Protein AF-A0A2S2PRE5-F1 (afdb_monomer_lite)

Structure (mmCIF, N/CA/C/O backbone):
data_AF-A0A2S2PRE5-F1
#
_entry.id   AF-A0A2S2PRE5-F1
#
loop_
_atom_site.group_PDB
_atom_site.id
_atom_site.type_symbol
_atom_site.label_atom_id
_atom_site.label_alt_id
_atom_site.label_comp_id
_atom_site.label_asym_id
_atom_site.label_entity_id
_atom_site.label_seq_id
_atom_site.pdbx_PDB_ins_code
_atom_site.Cartn_x
_atom_site.Cartn_y
_atom_site.Cartn_z
_atom_site.occupancy
_atom_site.B_iso_or_equiv
_atom_site.auth_seq_id
_atom_site.auth_comp_id
_atom_site.auth_asym_id
_atom_site.auth_atom_id
_atom_site.pdbx_PDB_model_num
ATOM 1 N N . TRP A 1 1 ? -39.608 47.948 51.610 1.00 50.31 1 TRP A N 1
ATOM 2 C CA . TRP A 1 1 ? -39.293 46.877 50.642 1.00 50.31 1 TRP A CA 1
ATOM 3 C C . TRP A 1 1 ? -38.838 45.665 51.455 1.00 50.31 1 TRP A C 1
ATOM 5 O O . TRP A 1 1 ? -37.851 45.768 52.166 1.00 50.31 1 TRP A O 1
ATOM 15 N N . SER A 1 2 ? -39.666 44.621 51.553 1.00 49.56 2 SER A N 1
ATOM 16 C CA . SER A 1 2 ? -39.629 43.659 52.674 1.00 49.56 2 SER A CA 1
ATOM 17 C C . SER A 1 2 ? -38.610 42.525 52.480 1.00 49.56 2 SER A C 1
ATOM 19 O O . SER A 1 2 ? -38.586 41.899 51.421 1.00 49.56 2 SER A O 1
ATOM 21 N N . PHE A 1 3 ? -37.840 42.204 53.532 1.00 56.34 3 PHE A N 1
ATOM 22 C CA . PHE A 1 3 ? -36.886 41.079 53.625 1.00 56.34 3 PHE A CA 1
ATOM 23 C C . PHE A 1 3 ? -37.469 39.724 53.172 1.00 56.34 3 PHE A C 1
ATOM 25 O O . PHE A 1 3 ? -36.737 38.861 52.686 1.00 56.34 3 PHE A O 1
ATOM 32 N N . LYS A 1 4 ? -38.795 39.544 53.264 1.00 61.00 4 LYS A N 1
ATOM 33 C CA . LYS A 1 4 ? -39.493 38.335 52.793 1.00 61.00 4 LYS A CA 1
ATOM 34 C C . LYS A 1 4 ? -39.341 38.096 51.283 1.00 61.00 4 LYS A C 1
ATOM 36 O O . LYS A 1 4 ? -39.246 36.946 50.868 1.00 61.00 4 LYS A O 1
ATOM 41 N N . ASN A 1 5 ? -39.240 39.151 50.472 1.00 55.50 5 ASN A N 1
ATOM 42 C CA . ASN A 1 5 ? -39.116 39.019 49.015 1.00 55.50 5 ASN A CA 1
ATOM 43 C C . ASN A 1 5 ? -37.720 38.530 48.591 1.00 55.50 5 ASN A C 1
ATOM 45 O O . ASN A 1 5 ? -37.596 37.788 47.620 1.00 55.50 5 A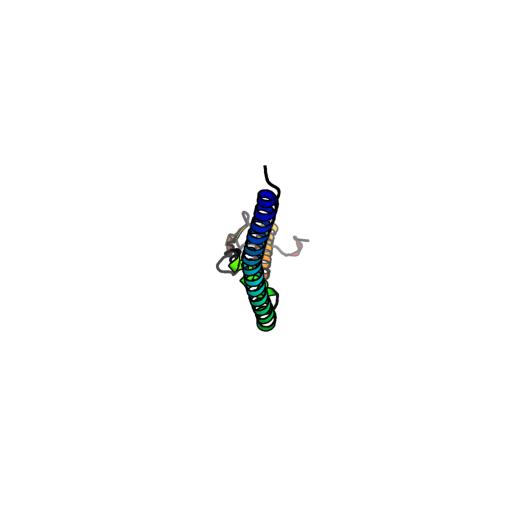SN A O 1
ATOM 49 N N . ILE A 1 6 ? -36.680 38.885 49.352 1.00 64.62 6 ILE A N 1
ATOM 50 C CA . ILE A 1 6 ? -35.291 38.477 49.086 1.00 64.62 6 ILE A CA 1
ATOM 51 C C . ILE A 1 6 ? -35.094 36.995 49.420 1.00 64.62 6 ILE A C 1
ATOM 53 O O . ILE A 1 6 ? -34.481 36.263 48.645 1.00 64.62 6 ILE A O 1
ATOM 57 N N . LEU A 1 7 ? -35.667 36.522 50.532 1.00 67.94 7 LEU A N 1
ATOM 58 C CA . LEU A 1 7 ? -35.565 35.117 50.933 1.00 67.94 7 LEU A CA 1
ATOM 59 C C . LEU A 1 7 ? -36.317 34.188 49.965 1.00 67.94 7 LEU A C 1
ATOM 61 O O . LEU A 1 7 ? -35.815 33.121 49.619 1.00 67.94 7 LEU A O 1
ATOM 65 N N . HIS A 1 8 ? -37.485 34.617 49.472 1.00 64.56 8 HIS A N 1
ATOM 66 C CA . HIS A 1 8 ? -38.259 33.859 48.485 1.00 64.56 8 HIS A CA 1
ATOM 67 C C . HIS A 1 8 ? -37.542 33.793 47.127 1.00 64.56 8 HIS A C 1
ATOM 69 O O . HIS A 1 8 ? -37.508 32.738 46.497 1.00 64.56 8 HIS A O 1
ATOM 75 N N . PHE A 1 9 ? -36.889 34.884 46.708 1.00 63.56 9 PHE A N 1
ATOM 76 C CA . PHE A 1 9 ? -36.054 34.912 45.505 1.00 63.56 9 PHE A CA 1
ATOM 77 C C . PHE A 1 9 ? -34.804 34.023 45.640 1.00 63.56 9 PHE A C 1
ATOM 79 O O . PHE A 1 9 ? -34.471 33.279 44.718 1.00 63.56 9 PHE A O 1
ATOM 86 N N . PHE A 1 10 ? -34.145 34.024 46.804 1.00 66.25 10 PHE A N 1
ATOM 87 C CA . PHE A 1 10 ? -33.002 33.146 47.088 1.00 66.25 10 PHE A CA 1
ATOM 88 C C . PHE A 1 10 ? -33.396 31.658 47.128 1.00 66.25 10 PHE A C 1
ATOM 90 O O . PHE A 1 10 ? -32.683 30.796 46.618 1.00 66.25 10 PHE A O 1
ATOM 97 N N . PHE A 1 11 ? -34.568 31.335 47.680 1.00 62.41 11 PHE A N 1
ATOM 98 C CA . PHE A 1 11 ? -35.085 29.966 47.685 1.00 62.41 11 PHE A CA 1
ATOM 99 C C . PHE A 1 11 ? -35.492 29.505 46.278 1.00 62.41 11 PHE A C 1
ATOM 101 O O . PHE A 1 11 ? -35.170 28.388 45.877 1.00 62.41 11 PHE A O 1
ATOM 108 N N . PHE A 1 12 ? -36.122 30.380 45.489 1.00 56.56 12 PHE A N 1
ATOM 109 C CA . PHE A 1 12 ? -36.514 30.094 44.109 1.00 56.56 12 PHE A CA 1
ATOM 110 C C . PHE A 1 12 ? -35.301 29.908 43.186 1.00 56.56 12 PHE A C 1
ATOM 112 O O . PHE A 1 12 ? -35.253 28.954 42.415 1.00 56.56 12 PHE A O 1
ATOM 119 N N . THR A 1 13 ? -34.269 30.746 43.315 1.00 57.38 13 THR A N 1
ATOM 120 C CA . THR A 1 13 ? -33.001 30.579 42.579 1.00 57.38 13 THR A CA 1
ATOM 121 C C . THR A 1 13 ? -32.262 29.300 42.982 1.00 57.38 13 THR A C 1
ATOM 123 O O . THR A 1 13 ? -31.775 28.579 42.111 1.00 57.38 13 THR A O 1
ATOM 126 N N . LYS A 1 14 ? -32.252 28.937 44.272 1.00 62.56 14 LYS A N 1
ATOM 127 C CA . LYS A 1 14 ? -31.703 27.655 44.752 1.00 62.56 14 LYS A CA 1
ATOM 128 C C . LYS A 1 14 ? -32.500 26.445 44.237 1.00 62.56 14 LYS A C 1
ATOM 130 O O . LYS A 1 14 ? -31.910 25.433 43.859 1.00 62.56 14 LYS A O 1
ATOM 135 N N . MET A 1 15 ? -33.825 26.561 44.150 1.00 57.12 15 MET A N 1
ATOM 136 C CA . MET A 1 15 ? -34.717 25.537 43.593 1.00 57.12 15 MET A CA 1
ATOM 137 C C . MET A 1 15 ? -34.539 25.375 42.073 1.00 57.12 15 MET A C 1
ATOM 139 O O . MET A 1 15 ? -34.494 24.248 41.579 1.00 57.12 15 MET A O 1
ATOM 143 N N . LEU A 1 16 ? -34.370 26.470 41.323 1.00 59.25 16 LEU A N 1
ATOM 144 C CA . LEU A 1 16 ? -34.048 26.430 39.891 1.00 59.25 16 LEU A CA 1
ATOM 145 C C . LEU A 1 16 ? -32.657 25.826 39.632 1.00 59.25 16 LEU A C 1
ATOM 147 O O . LEU A 1 16 ? -32.514 25.000 38.730 1.00 59.25 16 LEU A O 1
ATOM 151 N N . ASN A 1 17 ? -31.653 26.161 40.452 1.00 63.53 17 ASN A N 1
ATOM 152 C CA . ASN A 1 17 ? -30.299 25.611 40.336 1.00 63.53 17 ASN A CA 1
ATOM 153 C C . ASN A 1 17 ? -30.277 24.086 40.560 1.00 63.53 17 ASN A C 1
ATOM 155 O O . ASN A 1 17 ? -29.707 23.351 39.760 1.00 63.53 17 ASN A O 1
ATOM 159 N N . ASN A 1 18 ? -30.990 23.576 41.570 1.00 63.25 18 ASN A N 1
ATOM 160 C CA . ASN A 1 18 ? -31.092 22.131 41.814 1.00 63.25 18 ASN A CA 1
ATOM 161 C C . ASN A 1 18 ? -31.727 21.362 40.643 1.00 63.25 18 ASN A C 1
ATOM 163 O O . ASN A 1 18 ? -31.290 20.257 40.323 1.00 63.25 18 ASN A O 1
ATOM 167 N N . ASN A 1 19 ? -32.732 21.936 39.977 1.00 62.38 19 ASN A N 1
ATOM 168 C CA . ASN A 1 19 ? -33.366 21.315 38.811 1.00 62.38 19 ASN A CA 1
ATOM 169 C C . ASN A 1 19 ? -32.479 21.376 37.557 1.00 62.38 19 ASN A C 1
ATOM 171 O O . ASN A 1 19 ? -32.448 20.420 36.784 1.00 62.38 19 ASN A O 1
ATOM 175 N N . LEU A 1 20 ? -31.706 22.450 37.375 1.00 64.62 20 LEU A N 1
ATOM 176 C CA . LEU A 1 20 ? -30.702 22.559 36.311 1.00 64.62 20 LEU A CA 1
ATOM 177 C C . LEU A 1 20 ? -29.527 21.595 36.520 1.00 64.62 20 LEU A C 1
ATOM 179 O O . LEU A 1 20 ? -29.092 20.965 35.559 1.00 64.62 20 LEU A O 1
ATOM 183 N N . ILE A 1 21 ? -29.051 21.430 37.757 1.00 63.91 21 ILE A N 1
ATOM 184 C CA . ILE A 1 21 ? -28.008 20.459 38.118 1.00 63.91 21 ILE A CA 1
ATOM 185 C C . ILE A 1 21 ? -28.519 19.035 37.903 1.00 63.91 21 ILE A C 1
ATOM 187 O O . ILE A 1 21 ? -27.839 18.255 37.244 1.00 63.91 21 ILE A O 1
ATOM 191 N N . LYS A 1 22 ? -29.740 18.707 38.353 1.00 65.88 22 LYS A N 1
ATOM 192 C CA . LYS A 1 22 ? -30.368 17.406 38.064 1.00 65.88 22 LYS A CA 1
ATOM 193 C C . LYS A 1 22 ? -30.505 17.164 36.560 1.00 65.88 22 LYS A C 1
ATOM 195 O O . LYS A 1 22 ? -30.140 16.094 36.088 1.00 65.88 22 LYS A O 1
ATOM 200 N N . ARG A 1 23 ? -30.955 18.160 35.786 1.00 66.06 23 ARG A N 1
ATOM 201 C CA . ARG A 1 23 ? -31.106 18.038 34.327 1.00 66.06 23 ARG A CA 1
ATOM 202 C C . ARG A 1 23 ? -29.758 17.855 33.624 1.00 66.06 23 ARG A C 1
ATOM 204 O O . ARG A 1 23 ? -29.659 16.977 32.781 1.00 66.06 23 ARG A O 1
ATOM 211 N N . LYS A 1 24 ? -28.718 18.621 33.984 1.00 69.50 24 LYS A N 1
ATOM 212 C CA . LYS A 1 24 ? -27.351 18.467 33.441 1.00 69.50 24 LYS A CA 1
ATOM 213 C C . LYS A 1 24 ? -26.710 17.133 33.848 1.00 69.50 24 LYS A C 1
ATOM 215 O O . LYS A 1 24 ? -26.037 16.512 33.036 1.00 69.50 24 LYS A O 1
ATOM 220 N N . SER A 1 25 ? -26.962 16.677 35.072 1.00 79.12 25 SER A N 1
ATOM 221 C CA . SER A 1 25 ? -26.434 15.430 35.629 1.00 79.12 25 SER A CA 1
ATOM 222 C C . SER A 1 25 ? -26.979 14.186 34.918 1.00 79.12 25 SER A C 1
ATOM 224 O O . SER A 1 25 ? -26.206 13.277 34.636 1.00 79.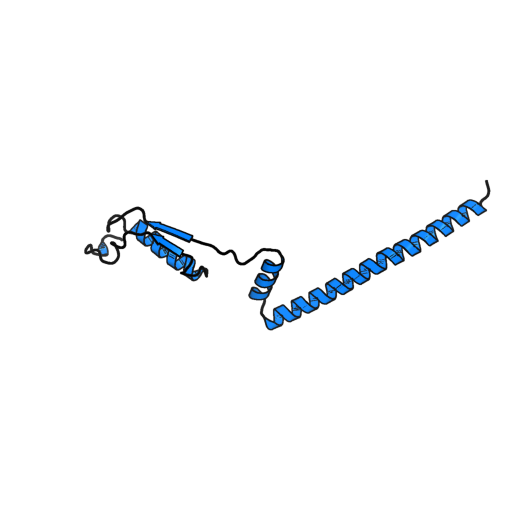12 25 SER A O 1
ATOM 226 N N . VAL A 1 26 ? -28.257 14.174 34.520 1.00 80.12 26 VAL A N 1
ATOM 227 C CA . VAL A 1 26 ? -28.835 13.069 33.728 1.00 80.12 26 VAL A CA 1
ATOM 228 C C . VAL A 1 26 ? -28.125 12.907 32.380 1.00 80.12 26 VAL A C 1
ATOM 230 O O . VAL A 1 26 ? -27.767 11.790 32.016 1.00 80.12 26 VAL A O 1
ATOM 233 N N . TRP A 1 27 ? -27.857 14.004 31.663 1.00 83.25 27 TRP A N 1
ATOM 234 C CA . TRP A 1 27 ? -27.111 13.944 30.398 1.00 83.25 27 TRP A CA 1
ATOM 235 C C . TRP A 1 27 ? -25.675 13.460 30.596 1.00 83.25 27 TRP A C 1
ATOM 237 O O . TRP A 1 27 ? -25.181 12.693 29.777 1.00 83.25 27 TRP A O 1
ATOM 247 N N . ILE A 1 28 ? -25.030 13.854 31.698 1.00 87.69 28 ILE A N 1
ATOM 248 C CA . ILE A 1 28 ? -23.674 13.410 32.049 1.00 87.69 28 ILE A CA 1
ATOM 249 C C . ILE A 1 28 ? -23.640 11.900 32.307 1.00 87.69 28 ILE A C 1
ATOM 251 O O . ILE A 1 28 ? -22.784 11.215 31.755 1.00 87.69 28 ILE A O 1
ATOM 255 N N . TYR A 1 29 ? -24.580 11.359 33.086 1.00 86.19 29 TYR A N 1
ATOM 256 C CA . TYR A 1 29 ? -24.647 9.914 33.330 1.00 86.19 29 TYR A CA 1
ATOM 257 C C . TYR A 1 29 ? -25.022 9.124 32.075 1.00 86.19 29 TYR A C 1
ATOM 259 O O . TYR A 1 29 ? -24.493 8.038 31.860 1.00 86.19 29 TYR A O 1
ATOM 267 N N . CYS A 1 30 ? -25.892 9.676 31.227 1.00 86.69 30 CYS A N 1
ATOM 268 C CA . CYS A 1 30 ? -26.248 9.061 29.952 1.00 86.69 30 CYS A CA 1
ATOM 269 C C . CYS A 1 30 ? -25.034 9.002 29.008 1.00 86.69 30 CYS A C 1
ATOM 271 O O . CYS A 1 30 ? -24.719 7.941 28.480 1.00 86.69 30 CYS A O 1
ATOM 273 N N . LEU A 1 31 ? -24.287 10.105 28.879 1.00 90.19 31 LEU A N 1
ATOM 274 C CA . LEU A 1 31 ? -23.038 10.154 28.111 1.00 90.19 31 LEU A CA 1
ATOM 275 C C . LEU A 1 31 ? -21.985 9.189 28.661 1.00 90.19 31 LEU A C 1
ATOM 277 O O . LEU A 1 31 ? -21.364 8.466 27.889 1.00 90.19 31 LEU A O 1
ATOM 281 N N . LEU A 1 32 ? -21.809 9.141 29.983 1.00 90.69 32 LEU A N 1
ATOM 282 C CA . LEU A 1 32 ? -20.859 8.231 30.620 1.00 90.69 32 LEU A CA 1
ATOM 283 C C . LEU A 1 32 ? -21.230 6.764 30.369 1.00 90.69 32 LEU A C 1
ATOM 285 O O . LEU A 1 32 ? -20.359 5.966 30.045 1.00 90.69 32 LEU A O 1
ATOM 289 N N . CYS A 1 33 ? -22.518 6.421 30.455 1.00 90.56 33 CYS A N 1
ATOM 290 C CA . CYS A 1 33 ? -23.013 5.078 30.158 1.00 90.56 33 CYS A CA 1
ATOM 291 C C . CYS A 1 33 ? -22.722 4.682 28.703 1.00 90.56 33 CYS A C 1
ATOM 293 O O . CYS A 1 33 ? -22.173 3.611 28.451 1.00 90.56 33 CYS A O 1
ATOM 295 N N . VAL A 1 34 ? -23.009 5.577 27.751 1.00 93.44 34 VAL A N 1
ATOM 296 C CA . VAL A 1 34 ? -22.716 5.348 26.329 1.00 93.44 34 VAL A CA 1
ATOM 297 C C . VAL A 1 34 ? -21.212 5.162 26.101 1.00 93.44 34 VAL A C 1
ATOM 299 O O . VAL A 1 34 ? -20.814 4.223 25.416 1.00 93.44 34 VAL A O 1
ATOM 302 N N . LEU A 1 35 ? -20.363 5.985 26.725 1.00 92.25 35 LEU A N 1
ATOM 303 C CA . LEU A 1 35 ? -18.906 5.851 26.630 1.00 92.25 35 LEU A CA 1
ATOM 304 C C . LEU A 1 35 ? -18.401 4.526 27.216 1.00 92.25 35 LEU A C 1
ATOM 306 O O . LEU A 1 35 ? -17.549 3.883 26.610 1.00 92.25 35 LEU A O 1
ATOM 310 N N . CYS A 1 36 ? -18.940 4.080 28.353 1.00 93.75 36 CYS A N 1
ATOM 311 C CA . CYS A 1 36 ? -18.583 2.790 28.943 1.00 93.75 36 CYS A CA 1
ATOM 312 C C . CYS A 1 36 ? -18.940 1.618 28.020 1.00 93.75 36 CYS A C 1
ATOM 314 O O . CYS A 1 36 ? -18.131 0.708 27.853 1.00 93.75 36 CYS A O 1
ATOM 316 N N . VAL A 1 37 ? -20.118 1.647 27.390 1.00 94.44 37 VAL A N 1
ATOM 317 C CA . VAL A 1 37 ? -20.537 0.599 26.445 1.00 94.44 37 VAL A CA 1
ATOM 318 C C . VAL A 1 37 ? -19.631 0.578 25.209 1.00 94.44 37 VAL A C 1
ATOM 320 O O . VAL A 1 37 ? -19.201 -0.498 24.793 1.00 94.44 37 VAL A O 1
ATOM 323 N N . LEU A 1 38 ? -19.275 1.746 24.661 1.00 89.50 38 LEU A N 1
ATOM 324 C CA . LEU A 1 38 ? -18.353 1.851 23.524 1.00 89.50 38 LEU A CA 1
ATOM 325 C C . LEU A 1 38 ? -16.944 1.346 23.866 1.00 89.50 38 LEU A C 1
ATOM 327 O O . LEU A 1 38 ? -16.338 0.643 23.061 1.00 89.50 38 LEU A O 1
ATOM 331 N N . LEU A 1 39 ? -16.442 1.646 25.069 1.00 90.56 39 LEU A N 1
ATOM 332 C CA . LEU A 1 39 ? -15.144 1.151 25.536 1.00 90.56 39 LEU A CA 1
ATOM 333 C C . LEU A 1 39 ? -15.129 -0.373 25.672 1.00 90.56 39 LEU A C 1
ATOM 335 O O . LEU A 1 39 ? -14.182 -1.015 25.228 1.00 90.56 39 LEU A O 1
ATOM 339 N N . ILE A 1 40 ? -16.182 -0.965 26.244 1.00 93.69 40 ILE A N 1
ATOM 340 C CA . ILE A 1 40 ? -16.292 -2.425 26.370 1.00 93.69 40 ILE A CA 1
ATOM 341 C C . ILE A 1 40 ? -16.329 -3.073 24.983 1.00 93.69 40 ILE A C 1
ATOM 343 O O . ILE A 1 40 ? -15.610 -4.040 24.741 1.00 93.69 40 ILE A O 1
ATOM 347 N N . PHE A 1 41 ? -17.117 -2.523 24.058 1.00 91.00 41 PHE A N 1
ATOM 348 C CA . PHE A 1 41 ? -17.196 -3.022 22.686 1.00 91.00 41 PHE A CA 1
ATOM 349 C C . PHE A 1 41 ? -15.839 -2.957 21.967 1.00 91.00 41 PHE A C 1
ATOM 351 O O . PHE A 1 41 ? -15.428 -3.939 21.350 1.00 91.00 41 PHE A O 1
ATOM 358 N N . ALA A 1 42 ? -15.111 -1.844 22.108 1.00 89.19 42 ALA A N 1
ATOM 359 C CA . ALA A 1 42 ? -13.772 -1.680 21.547 1.00 89.19 42 ALA A CA 1
ATOM 360 C C . ALA A 1 42 ? -12.780 -2.709 22.110 1.00 89.19 42 ALA A C 1
ATOM 362 O O . ALA A 1 42 ? -12.076 -3.365 21.349 1.00 89.19 42 ALA A O 1
ATOM 363 N N . ILE A 1 43 ? -12.764 -2.914 23.432 1.00 91.88 43 ILE A N 1
ATOM 364 C CA . ILE A 1 43 ? -11.873 -3.890 24.077 1.00 91.88 43 ILE A CA 1
ATOM 365 C C . ILE A 1 43 ? -12.167 -5.310 23.580 1.00 91.88 43 ILE A C 1
ATOM 367 O O . ILE A 1 43 ? -11.243 -6.042 23.232 1.00 91.88 43 ILE A O 1
ATOM 371 N N . VAL A 1 44 ? -13.445 -5.697 23.502 1.00 94.00 44 VAL A N 1
ATOM 372 C CA . VAL A 1 44 ? -13.848 -7.017 22.988 1.00 94.00 44 VAL A CA 1
ATOM 373 C C . VAL A 1 44 ? -13.387 -7.205 21.542 1.00 94.00 44 VAL A C 1
ATOM 375 O O . VAL A 1 44 ? -12.829 -8.249 21.208 1.00 94.00 44 VAL A O 1
ATOM 378 N N . LYS A 1 45 ? -13.563 -6.191 20.689 1.00 91.00 45 LYS A N 1
ATOM 379 C CA . LYS A 1 45 ? -13.111 -6.224 19.293 1.00 91.00 45 LYS A CA 1
ATOM 380 C C . LYS A 1 45 ? -11.592 -6.355 19.170 1.00 91.00 45 LYS A C 1
ATOM 382 O O . LYS A 1 45 ? -11.137 -7.190 18.396 1.00 91.00 45 LYS A O 1
ATOM 387 N N . VAL A 1 46 ? -10.818 -5.618 19.968 1.00 92.94 46 VAL A N 1
ATOM 388 C CA . VAL A 1 46 ? -9.346 -5.717 19.981 1.00 92.94 46 VAL A CA 1
ATOM 389 C C . VAL A 1 46 ? -8.878 -7.117 20.385 1.00 92.94 46 VAL A C 1
ATOM 391 O O . VAL A 1 46 ? -7.915 -7.618 19.815 1.00 92.94 46 VAL A O 1
ATOM 394 N N . ILE A 1 47 ? -9.559 -7.775 21.330 1.00 91.62 47 ILE A N 1
ATOM 395 C CA . ILE A 1 47 ? -9.213 -9.144 21.752 1.00 91.62 47 ILE A CA 1
ATOM 396 C C . ILE A 1 47 ? -9.486 -10.166 20.637 1.00 91.62 47 ILE A C 1
ATOM 398 O O . ILE A 1 47 ? -8.715 -11.108 20.482 1.00 91.62 47 ILE A O 1
ATOM 402 N N . ILE A 1 48 ? -10.577 -10.002 19.881 1.00 92.75 48 ILE A N 1
ATOM 403 C CA . ILE A 1 48 ? -10.988 -10.961 18.841 1.00 92.75 48 ILE A CA 1
ATOM 404 C C . ILE A 1 48 ? -10.205 -10.764 17.538 1.00 92.75 48 ILE A C 1
ATOM 406 O O . ILE A 1 48 ? -9.746 -11.740 16.954 1.00 92.75 48 ILE A O 1
ATOM 410 N N . VAL A 1 49 ? -10.105 -9.520 17.062 1.00 87.38 49 VAL A N 1
ATOM 411 C CA . VAL A 1 49 ? -9.595 -9.181 15.720 1.00 87.38 49 VAL A CA 1
ATOM 412 C C . VAL A 1 49 ? -8.122 -8.755 15.770 1.00 87.38 49 VAL A C 1
ATOM 414 O O . VAL A 1 49 ? -7.388 -8.926 14.807 1.00 87.38 49 VAL A O 1
ATOM 417 N N . GLY A 1 50 ? -7.648 -8.262 16.915 1.00 87.69 50 GLY A N 1
ATOM 418 C CA . GLY A 1 50 ? -6.299 -7.725 17.063 1.00 87.69 50 GLY A CA 1
ATOM 419 C C . GLY A 1 50 ? -6.222 -6.206 16.839 1.00 87.69 50 GLY A C 1
ATOM 420 O O . GLY A 1 50 ? -7.172 -5.577 16.368 1.00 87.69 50 GLY A O 1
ATOM 421 N N . PRO A 1 51 ? -5.100 -5.577 17.233 1.00 85.88 51 PRO A N 1
ATOM 422 C CA . PRO A 1 51 ? -4.983 -4.121 17.275 1.00 85.88 51 PRO A CA 1
ATOM 423 C C . PRO A 1 51 ? -4.828 -3.446 15.903 1.00 85.88 51 PRO A C 1
ATOM 425 O O . PRO A 1 51 ? -5.270 -2.310 15.772 1.00 85.88 51 PRO A O 1
ATOM 428 N N . SER A 1 52 ? -4.230 -4.096 14.895 1.00 81.62 52 SER A N 1
ATOM 429 C CA . SER A 1 52 ? -4.092 -3.527 13.539 1.00 81.62 52 SER A CA 1
ATOM 430 C C . SER A 1 52 ? -5.449 -3.372 12.860 1.00 81.62 52 SER A C 1
ATOM 432 O O . SER A 1 52 ? -5.833 -2.283 12.448 1.00 81.62 52 SER A O 1
ATOM 434 N N . ASP A 1 53 ? -6.213 -4.454 12.850 1.00 82.81 53 ASP A N 1
ATOM 435 C CA . ASP A 1 53 ? -7.465 -4.558 12.110 1.00 82.81 53 ASP A CA 1
ATOM 436 C C . ASP A 1 53 ? -8.575 -3.744 12.799 1.00 82.81 53 ASP A C 1
ATOM 438 O O . ASP A 1 53 ? -9.443 -3.172 12.143 1.00 82.81 53 ASP A O 1
ATOM 442 N N . PHE A 1 54 ? -8.512 -3.611 14.134 1.00 86.88 54 PHE A N 1
ATOM 443 C CA . PHE A 1 54 ? -9.358 -2.680 14.886 1.00 86.88 54 PHE A CA 1
ATOM 444 C C . PHE A 1 54 ? -9.097 -1.218 14.499 1.00 86.88 54 PHE A C 1
ATOM 446 O O . PHE A 1 54 ? -10.044 -0.431 14.415 1.00 86.88 54 PHE A O 1
ATOM 453 N N . ILE A 1 55 ? -7.830 -0.843 14.274 1.00 83.69 55 ILE A N 1
ATOM 454 C CA . ILE A 1 55 ? -7.476 0.508 13.823 1.00 83.69 55 ILE A CA 1
ATOM 455 C C . ILE A 1 55 ? -8.025 0.749 12.419 1.00 83.69 55 ILE A C 1
ATOM 457 O O . ILE A 1 55 ? -8.607 1.808 12.211 1.00 83.69 55 ILE A O 1
ATOM 461 N N . ASP A 1 56 ? -7.920 -0.214 11.502 1.00 81.81 56 ASP A N 1
ATOM 462 C CA . ASP A 1 56 ? -8.461 -0.088 10.143 1.00 81.81 56 ASP A CA 1
ATOM 463 C C . ASP A 1 56 ? -9.996 0.048 10.132 1.00 81.81 56 ASP A C 1
ATOM 465 O O . ASP A 1 56 ? -10.524 0.955 9.488 1.00 81.81 56 ASP A O 1
ATOM 469 N N . GLU A 1 57 ? -10.717 -0.766 10.917 1.00 83.44 57 GLU A N 1
ATOM 470 C CA . GLU A 1 57 ? -12.184 -0.675 11.075 1.00 83.44 57 GLU A CA 1
ATOM 471 C C . GLU A 1 57 ? -12.591 0.690 11.673 1.00 83.44 57 GLU A C 1
ATOM 473 O O . GLU A 1 57 ? -13.545 1.332 11.228 1.00 83.44 57 GLU A O 1
ATOM 478 N N . CYS A 1 58 ? -11.831 1.190 12.655 1.00 82.94 58 CYS A N 1
ATOM 479 C CA . CYS A 1 58 ? -12.037 2.520 13.231 1.00 82.94 58 CYS A CA 1
ATOM 480 C C . CYS A 1 58 ? -11.709 3.653 12.246 1.00 82.94 58 CYS A C 1
ATOM 482 O O . CYS A 1 58 ? -12.394 4.679 12.244 1.00 82.94 58 CYS A O 1
ATOM 484 N N . LEU A 1 59 ? -10.677 3.487 11.416 1.00 82.75 59 LEU A N 1
ATOM 485 C CA . LEU A 1 59 ? -10.295 4.447 10.385 1.00 82.75 59 LEU A CA 1
ATOM 486 C C . LEU A 1 59 ? -11.416 4.566 9.351 1.00 82.75 59 LEU A C 1
ATOM 488 O O . LEU A 1 59 ? -11.826 5.677 9.017 1.00 82.75 59 LEU A O 1
ATOM 492 N N . GLU A 1 60 ? -11.969 3.434 8.921 1.00 80.88 60 GLU A N 1
ATOM 493 C CA . GLU A 1 60 ? -13.087 3.366 7.984 1.00 80.88 60 GLU A CA 1
ATOM 494 C C . GLU A 1 60 ? -14.352 4.035 8.550 1.00 80.88 60 GLU A C 1
ATOM 496 O O . GLU A 1 60 ? -14.996 4.819 7.850 1.00 80.88 60 GLU A O 1
ATOM 501 N N . LEU A 1 61 ? -14.647 3.849 9.845 1.00 79.00 61 LEU A N 1
ATOM 502 C CA . LEU A 1 61 ? -15.749 4.533 10.543 1.00 79.00 61 LEU A CA 1
ATOM 503 C C . LEU A 1 61 ? -15.611 6.066 10.574 1.00 79.00 61 LEU A C 1
ATOM 505 O O . LEU A 1 61 ? -16.619 6.772 10.572 1.00 79.00 61 LEU A O 1
ATOM 509 N N . VAL A 1 62 ? -14.383 6.595 10.597 1.00 78.06 62 VAL A N 1
ATOM 510 C CA . VAL A 1 62 ? -14.099 8.047 10.579 1.00 78.06 62 VAL A CA 1
ATOM 511 C C . VAL A 1 62 ? -13.988 8.586 9.138 1.00 78.06 62 VAL A C 1
ATOM 513 O O . VAL A 1 62 ? -13.761 9.776 8.922 1.00 78.06 62 VAL A O 1
ATOM 516 N N . GLY A 1 63 ? -14.208 7.740 8.126 1.00 62.88 63 GLY A N 1
ATOM 517 C CA . GLY A 1 63 ? -14.115 8.105 6.709 1.00 62.88 63 GLY A CA 1
ATOM 518 C C . GLY A 1 63 ? -12.704 7.984 6.125 1.00 62.88 63 GLY A C 1
ATOM 519 O O . GLY A 1 63 ? -12.464 8.389 4.988 1.00 62.88 63 GLY A O 1
ATOM 520 N N . GLY A 1 64 ? -11.768 7.391 6.862 1.00 59.50 64 GLY A N 1
ATOM 521 C CA . GLY A 1 64 ? -10.515 6.866 6.333 1.00 59.50 64 GLY A CA 1
ATOM 522 C C . GLY A 1 64 ? -10.742 5.508 5.678 1.00 59.50 64 GLY A C 1
ATOM 523 O O . GLY A 1 64 ? -10.210 4.505 6.131 1.00 59.50 64 GLY A O 1
ATOM 524 N N . GLY A 1 65 ? -11.569 5.457 4.632 1.00 58.88 65 GLY A N 1
ATOM 525 C CA . GLY A 1 65 ? -11.729 4.239 3.840 1.00 58.88 65 GLY A CA 1
ATOM 526 C C . GLY A 1 65 ? -10.388 3.791 3.257 1.00 58.88 65 GLY A C 1
ATOM 527 O O . GLY A 1 65 ? -9.526 4.625 2.956 1.00 58.88 65 GLY A O 1
ATOM 528 N N . THR A 1 66 ? -10.224 2.476 3.085 1.00 62.56 66 THR A N 1
ATOM 529 C CA . THR A 1 66 ? -9.087 1.870 2.379 1.00 62.56 66 THR A CA 1
ATOM 530 C C . THR A 1 66 ? -8.841 2.637 1.078 1.00 62.56 66 THR A C 1
ATOM 532 O O . THR A 1 66 ? -9.640 2.596 0.139 1.00 62.56 66 THR A O 1
ATOM 535 N N . LYS A 1 67 ? -7.770 3.443 1.031 1.00 65.50 67 LYS A N 1
ATOM 536 C CA . LYS A 1 67 ? -7.486 4.275 -0.142 1.00 65.50 67 LYS A CA 1
ATOM 537 C C . LYS A 1 67 ? -7.250 3.343 -1.322 1.00 65.50 67 LYS A C 1
ATOM 539 O O . LYS A 1 67 ? -6.222 2.672 -1.390 1.00 65.50 67 LYS A O 1
ATOM 544 N N . GLN A 1 68 ? -8.208 3.319 -2.246 1.00 78.06 68 GLN A N 1
ATOM 545 C CA . GLN A 1 68 ? -8.142 2.631 -3.532 1.00 78.06 68 GLN A CA 1
ATOM 546 C C . GLN A 1 68 ? -7.061 3.315 -4.381 1.00 78.06 68 GLN A C 1
ATOM 548 O O . GLN A 1 68 ? -7.344 4.153 -5.234 1.00 78.06 68 GLN A O 1
ATOM 553 N N . THR A 1 69 ? -5.801 3.042 -4.052 1.00 85.06 69 THR A N 1
ATOM 554 C CA . THR A 1 69 ? -4.646 3.724 -4.629 1.00 85.06 69 THR A CA 1
ATOM 555 C C . THR A 1 69 ? -4.326 3.074 -5.964 1.00 85.06 69 THR A C 1
ATOM 557 O O . THR A 1 69 ? -4.028 1.883 -6.021 1.00 85.06 69 THR A O 1
ATOM 560 N N . TRP A 1 70 ? -4.415 3.869 -7.026 1.00 93.75 70 TRP A N 1
ATOM 561 C CA . TRP A 1 70 ? -4.002 3.498 -8.374 1.00 93.75 70 TRP A CA 1
ATOM 562 C C . TRP A 1 70 ? -2.627 4.081 -8.651 1.00 93.75 70 TRP A C 1
ATOM 564 O O . TRP A 1 70 ? -2.368 5.239 -8.316 1.00 93.75 70 TRP A O 1
ATOM 574 N N . VAL A 1 71 ? -1.753 3.289 -9.267 1.00 95.19 71 VAL A N 1
ATOM 575 C CA . VAL A 1 71 ? -0.375 3.693 -9.542 1.00 95.19 71 VAL A CA 1
ATOM 576 C C . VAL A 1 71 ? -0.038 3.469 -11.008 1.00 95.19 71 VAL A C 1
ATOM 578 O O . VAL A 1 71 ? -0.304 2.409 -11.567 1.00 95.19 71 VAL A O 1
ATOM 581 N N . PHE A 1 72 ? 0.577 4.479 -11.620 1.00 96.81 72 PHE A N 1
ATOM 582 C CA . PHE A 1 72 ? 1.115 4.421 -12.974 1.00 96.81 72 PHE A CA 1
ATOM 583 C C . PHE A 1 72 ? 2.637 4.530 -12.908 1.00 96.81 72 PHE A C 1
ATOM 585 O O . PHE A 1 72 ? 3.165 5.523 -12.409 1.00 96.81 72 PHE A O 1
ATOM 592 N N . LEU A 1 73 ? 3.337 3.518 -13.416 1.00 97.19 73 LEU A N 1
ATOM 593 C CA . LEU A 1 73 ? 4.795 3.485 -13.505 1.00 97.19 73 LEU A CA 1
ATOM 594 C C . LEU A 1 73 ? 5.216 3.577 -14.970 1.00 97.19 73 LEU A C 1
ATOM 596 O O . LEU A 1 73 ? 4.732 2.804 -15.795 1.00 97.19 73 LEU A O 1
ATOM 600 N N . VAL A 1 74 ? 6.115 4.508 -15.298 1.00 96.94 74 VAL A N 1
ATOM 601 C CA . VAL A 1 74 ? 6.531 4.762 -16.685 1.00 96.94 74 VAL A CA 1
ATOM 602 C C . VAL A 1 74 ? 8.050 4.886 -16.790 1.00 96.94 74 VAL A C 1
ATOM 604 O O . VAL A 1 74 ? 8.643 5.759 -16.161 1.00 96.94 74 VAL A O 1
ATOM 607 N N . ALA A 1 75 ? 8.669 4.061 -17.638 1.00 96.62 75 ALA A N 1
ATOM 608 C CA . ALA A 1 75 ? 10.060 4.209 -18.062 1.00 96.62 75 ALA A CA 1
ATOM 609 C C . ALA A 1 75 ? 10.101 4.831 -19.467 1.00 96.62 75 ALA A C 1
ATOM 611 O O . ALA A 1 75 ? 9.797 4.178 -20.461 1.00 96.62 75 ALA A O 1
ATOM 612 N N . GLY A 1 76 ? 10.498 6.103 -19.559 1.00 94.94 76 GLY A N 1
ATOM 613 C CA . GLY A 1 76 ? 10.476 6.880 -20.809 1.00 94.94 76 GLY A CA 1
ATOM 614 C C . GLY A 1 76 ? 11.649 6.640 -21.769 1.00 94.94 76 GLY A C 1
ATOM 615 O O . GLY A 1 76 ? 11.851 7.426 -22.692 1.00 94.94 76 GLY A O 1
ATOM 616 N N . SER A 1 77 ? 12.464 5.608 -21.551 1.00 92.81 77 SER A N 1
ATOM 617 C CA . SER A 1 77 ? 13.665 5.341 -22.350 1.00 92.81 77 SER A CA 1
ATOM 618 C C . SER A 1 77 ? 13.895 3.852 -22.573 1.00 92.81 77 SER A C 1
ATOM 620 O O . SER A 1 77 ? 13.385 3.016 -21.826 1.00 92.81 77 SER A O 1
ATOM 622 N N . LYS A 1 78 ? 14.769 3.541 -23.527 1.00 92.12 78 LYS A N 1
ATOM 623 C CA . LYS A 1 78 ? 15.083 2.180 -23.962 1.00 92.12 78 LYS A CA 1
ATOM 624 C C . LYS A 1 78 ? 16.586 1.900 -23.998 1.00 92.12 78 LYS A C 1
ATOM 626 O O . LYS A 1 78 ? 17.389 2.841 -23.998 1.00 92.12 78 LYS A O 1
ATOM 631 N N . GLY A 1 79 ? 16.920 0.621 -24.094 1.00 88.06 79 GLY A N 1
ATOM 632 C CA . GLY A 1 79 ? 18.260 0.080 -24.268 1.00 88.06 79 GLY A CA 1
ATOM 633 C C . GLY A 1 79 ? 19.063 -0.022 -22.975 1.00 88.06 79 GLY A C 1
ATOM 634 O O . GLY A 1 79 ? 18.820 0.700 -22.005 1.00 88.06 79 GLY A O 1
ATOM 635 N N . TRP A 1 80 ? 20.081 -0.883 -23.007 1.00 88.62 80 TRP A N 1
ATOM 636 C CA . TRP A 1 80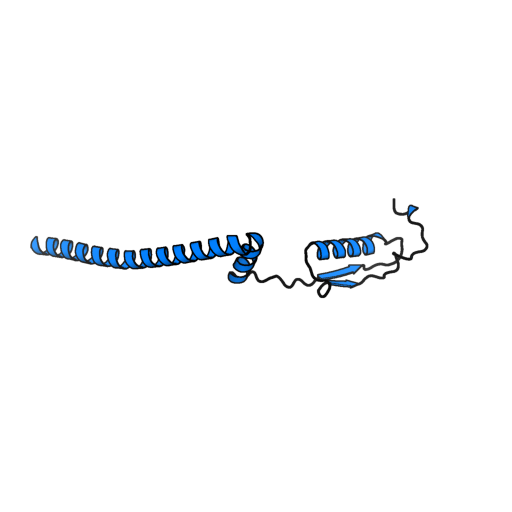 ? 20.994 -1.137 -21.890 1.00 88.62 80 TRP A CA 1
ATOM 637 C C . TRP A 1 80 ? 21.615 0.111 -21.258 1.00 88.62 80 TRP A C 1
ATOM 639 O O . TRP A 1 80 ? 21.734 0.205 -20.041 1.00 88.62 80 TRP A O 1
ATOM 649 N N . ASP A 1 81 ? 21.968 1.117 -22.061 1.00 88.06 81 ASP A N 1
ATOM 650 C CA . ASP A 1 81 ? 22.604 2.342 -21.551 1.00 88.06 81 ASP A CA 1
ATOM 651 C C . ASP A 1 81 ? 21.632 3.168 -20.674 1.00 88.06 81 ASP A C 1
ATOM 653 O O . ASP A 1 81 ? 22.038 4.021 -19.883 1.00 88.06 81 ASP A O 1
ATOM 657 N N . ASN A 1 82 ? 20.327 2.883 -20.769 1.00 91.19 82 ASN A N 1
ATOM 658 C CA . ASN A 1 82 ? 19.280 3.434 -19.912 1.00 91.19 82 ASN A CA 1
ATOM 659 C C . ASN A 1 82 ? 18.670 2.404 -18.953 1.00 91.19 82 ASN A C 1
ATOM 661 O O . ASN A 1 82 ? 17.557 2.620 -18.466 1.00 91.19 82 ASN A O 1
ATOM 665 N N . TYR A 1 83 ? 19.415 1.340 -18.632 1.00 91.00 83 TYR A N 1
ATOM 666 C CA . TYR A 1 83 ? 19.053 0.308 -17.655 1.00 91.00 83 TYR A CA 1
ATOM 667 C C . TYR A 1 83 ? 18.362 0.890 -16.413 1.00 91.00 83 TYR A C 1
ATOM 669 O O . TYR A 1 83 ? 17.286 0.434 -16.025 1.00 91.00 83 TYR A O 1
ATOM 677 N N . ARG A 1 84 ? 18.936 1.965 -15.848 1.00 93.31 84 ARG A N 1
ATOM 678 C CA . ARG A 1 84 ? 18.449 2.617 -14.622 1.00 93.31 84 ARG A CA 1
ATOM 679 C C . ARG A 1 84 ? 16.958 2.967 -14.667 1.00 93.31 84 ARG A C 1
ATOM 681 O O . ARG A 1 84 ? 16.267 2.733 -13.693 1.00 93.31 84 ARG A O 1
ATOM 688 N N . HIS A 1 85 ? 16.423 3.431 -15.798 1.00 94.75 85 HIS A N 1
ATOM 689 C CA . HIS A 1 85 ? 15.025 3.866 -15.856 1.00 94.75 85 HIS A CA 1
ATOM 690 C C . HIS A 1 85 ? 14.039 2.686 -15.795 1.00 94.75 85 HIS A C 1
ATOM 692 O O . HIS A 1 85 ? 12.958 2.819 -15.228 1.00 94.75 85 HIS A O 1
ATOM 698 N N . GLN A 1 86 ? 14.398 1.526 -16.356 1.00 94.62 86 GLN A N 1
ATOM 699 C CA . GLN A 1 86 ? 13.577 0.311 -16.247 1.00 94.62 86 GLN A CA 1
ATOM 700 C C . GLN A 1 86 ? 13.803 -0.406 -14.912 1.00 94.62 86 GLN A C 1
ATOM 702 O O . GLN A 1 86 ? 12.860 -0.964 -14.346 1.00 94.62 86 GLN A O 1
ATOM 707 N N . ALA A 1 87 ? 15.021 -0.335 -14.367 1.00 94.12 87 ALA A N 1
ATOM 708 C CA . ALA A 1 87 ? 15.330 -0.826 -13.030 1.00 94.12 87 ALA A CA 1
ATOM 709 C C . ALA A 1 87 ? 14.561 -0.053 -11.946 1.00 94.12 87 ALA A C 1
ATOM 711 O O . ALA A 1 87 ? 13.978 -0.682 -11.067 1.00 94.12 87 ALA A O 1
ATOM 712 N N . ASP A 1 88 ? 14.473 1.276 -12.051 1.00 95.88 88 ASP A N 1
ATOM 713 C CA . ASP A 1 88 ? 13.709 2.126 -11.130 1.00 95.88 88 ASP A CA 1
ATOM 714 C C . ASP A 1 88 ? 12.216 1.766 -11.144 1.00 95.88 88 ASP A C 1
ATOM 716 O O . ASP A 1 88 ? 11.600 1.612 -10.089 1.00 95.88 88 ASP A O 1
ATOM 720 N N . VAL A 1 89 ? 11.634 1.557 -12.332 1.00 97.06 89 VAL A N 1
ATOM 721 C CA . VAL A 1 89 ? 10.238 1.107 -12.476 1.00 97.06 89 VAL A CA 1
ATOM 722 C C . VAL A 1 89 ? 10.032 -0.280 -11.872 1.00 97.06 89 VAL A C 1
ATOM 724 O O . VAL A 1 89 ? 9.074 -0.486 -11.126 1.00 97.06 89 VAL A O 1
ATOM 727 N N . SER A 1 90 ? 10.940 -1.218 -12.136 1.00 95.50 90 SER A N 1
ATOM 728 C CA . SER A 1 90 ? 10.871 -2.572 -11.575 1.00 95.50 90 SER A CA 1
ATOM 729 C C . SER A 1 90 ? 10.996 -2.557 -10.048 1.00 95.50 90 SER A C 1
ATOM 731 O O . SER A 1 90 ? 10.270 -3.265 -9.350 1.00 95.50 90 SER A O 1
ATOM 733 N N . HIS A 1 91 ? 11.871 -1.705 -9.510 1.00 96.44 91 HIS A N 1
ATOM 734 C CA . HIS A 1 91 ? 12.048 -1.518 -8.074 1.00 96.44 91 HIS A CA 1
ATOM 735 C C . HIS A 1 91 ? 10.807 -0.896 -7.417 1.00 96.44 91 HIS A C 1
ATOM 737 O O . HIS A 1 91 ? 10.341 -1.378 -6.379 1.00 96.44 91 HIS A O 1
ATOM 743 N N . ALA A 1 92 ? 10.227 0.132 -8.042 1.00 97.06 92 ALA A N 1
ATOM 744 C CA . ALA A 1 92 ? 8.987 0.745 -7.584 1.00 97.06 92 ALA A CA 1
ATOM 745 C C . ALA A 1 92 ? 7.827 -0.263 -7.597 1.00 97.06 92 ALA A C 1
ATOM 747 O O . ALA A 1 92 ? 7.088 -0.347 -6.619 1.00 97.06 92 ALA A O 1
ATOM 748 N N . TYR A 1 93 ? 7.710 -1.082 -8.647 1.00 97.06 93 TYR A N 1
ATOM 749 C CA . TYR A 1 93 ? 6.693 -2.130 -8.752 1.00 97.06 93 TYR A CA 1
ATOM 750 C C . TYR A 1 93 ? 6.756 -3.108 -7.571 1.00 97.06 93 TYR A C 1
ATOM 752 O O . TYR A 1 93 ? 5.762 -3.292 -6.871 1.00 97.06 93 TYR A O 1
ATOM 760 N N . GLN A 1 94 ? 7.937 -3.661 -7.275 1.00 97.25 94 GLN A N 1
ATOM 761 C CA . GLN A 1 94 ? 8.117 -4.579 -6.140 1.00 97.25 94 GLN A CA 1
ATOM 762 C C . GLN A 1 94 ? 7.833 -3.902 -4.794 1.00 97.25 94 GLN A C 1
ATOM 764 O O . GLN A 1 94 ? 7.213 -4.490 -3.909 1.00 97.25 94 GLN A O 1
ATOM 769 N N . THR A 1 95 ? 8.235 -2.638 -4.645 1.00 96.62 95 THR A N 1
ATOM 770 C CA . THR A 1 95 ? 7.960 -1.861 -3.432 1.00 96.62 95 THR A CA 1
ATOM 771 C C . THR A 1 95 ? 6.458 -1.678 -3.214 1.00 96.62 95 THR A C 1
ATOM 773 O O . THR A 1 95 ? 5.982 -1.827 -2.092 1.00 96.62 95 THR A O 1
ATOM 776 N N . LEU A 1 96 ? 5.686 -1.391 -4.264 1.00 94.75 96 LEU A N 1
ATOM 777 C CA . LEU A 1 96 ? 4.233 -1.224 -4.169 1.00 94.75 96 LEU A CA 1
ATOM 778 C C . LEU A 1 96 ? 3.522 -2.531 -3.811 1.00 94.75 96 LEU A C 1
ATOM 780 O O . LEU A 1 96 ? 2.628 -2.514 -2.965 1.00 94.75 96 LEU A O 1
ATOM 784 N N . LEU A 1 97 ? 3.958 -3.656 -4.387 1.00 93.62 97 LEU A N 1
ATOM 785 C CA . LEU A 1 97 ? 3.438 -4.976 -4.027 1.00 93.62 97 LEU A CA 1
ATOM 786 C C . LEU A 1 97 ? 3.705 -5.306 -2.555 1.00 93.62 97 LEU A C 1
ATOM 788 O O . LEU A 1 97 ? 2.794 -5.724 -1.843 1.00 93.62 97 LEU A O 1
ATOM 792 N N . ASN A 1 98 ? 4.923 -5.044 -2.072 1.00 93.25 98 ASN A N 1
ATOM 793 C CA . ASN A 1 98 ? 5.288 -5.264 -0.670 1.00 93.25 98 ASN A CA 1
ATOM 794 C C . ASN A 1 98 ? 4.510 -4.361 0.301 1.00 93.25 98 ASN A C 1
ATOM 796 O O . ASN A 1 98 ? 4.329 -4.725 1.459 1.00 93.25 98 ASN A O 1
ATOM 800 N N . ASN A 1 99 ? 4.032 -3.202 -0.163 1.00 89.56 99 ASN A N 1
ATOM 801 C CA . ASN A 1 99 ? 3.181 -2.289 0.605 1.00 89.56 99 ASN A CA 1
ATOM 802 C C . ASN A 1 99 ? 1.673 -2.577 0.446 1.00 89.56 99 ASN A C 1
ATOM 804 O O . ASN A 1 99 ? 0.850 -1.778 0.888 1.00 89.56 99 ASN A O 1
ATOM 808 N N . GLY A 1 100 ? 1.292 -3.698 -0.176 1.00 88.94 100 GLY A N 1
ATOM 809 C CA . GLY A 1 100 ? -0.100 -4.149 -0.243 1.00 88.94 100 GLY A CA 1
ATOM 810 C C . GLY A 1 100 ? -0.948 -3.492 -1.335 1.00 88.94 100 GLY A C 1
ATOM 811 O O . GLY A 1 100 ? -2.173 -3.613 -1.302 1.00 88.94 100 GLY A O 1
ATOM 812 N N . ILE A 1 101 ? -0.338 -2.814 -2.316 1.00 91.44 101 ILE A N 1
ATOM 813 C CA . ILE A 1 101 ? -1.069 -2.352 -3.503 1.00 91.44 101 ILE A CA 1
ATOM 814 C C . ILE A 1 101 ? -1.329 -3.561 -4.410 1.00 91.44 101 ILE A C 1
ATOM 816 O O . ILE A 1 101 ? -0.378 -4.238 -4.807 1.00 91.44 101 ILE A O 1
ATOM 820 N N . PRO A 1 102 ? -2.592 -3.857 -4.754 1.00 92.12 102 PRO A N 1
ATOM 821 C CA . PRO A 1 102 ? -2.901 -5.030 -5.552 1.00 92.12 102 PRO A CA 1
ATOM 822 C C . PRO A 1 102 ? -2.513 -4.807 -7.026 1.00 92.12 102 PRO A C 1
ATOM 824 O O . PRO A 1 102 ? -2.566 -3.689 -7.543 1.00 92.12 102 PRO A O 1
ATOM 827 N N . VAL A 1 103 ? -2.091 -5.886 -7.697 1.00 93.44 103 VAL A N 1
ATOM 828 C CA . VAL A 1 103 ? -1.534 -5.865 -9.068 1.00 93.44 103 VAL A CA 1
ATOM 829 C C . VAL A 1 103 ? -2.505 -5.251 -10.082 1.00 93.44 103 VAL A C 1
ATOM 831 O O . VAL A 1 103 ? -2.078 -4.563 -11.004 1.00 93.44 103 VAL A O 1
ATOM 834 N N . ASP A 1 104 ? -3.812 -5.446 -9.896 1.00 95.06 104 ASP A N 1
ATOM 835 C CA . ASP A 1 104 ? -4.878 -4.904 -10.750 1.00 95.06 104 ASP A CA 1
ATOM 836 C C . ASP A 1 104 ? -4.933 -3.366 -10.768 1.00 95.06 104 ASP A C 1
ATOM 838 O O . ASP A 1 104 ? -5.556 -2.787 -11.658 1.00 95.06 104 ASP A O 1
ATOM 842 N N . ARG A 1 105 ? -4.261 -2.699 -9.820 1.00 94.88 105 ARG A N 1
ATOM 843 C CA . ARG A 1 105 ? -4.208 -1.232 -9.698 1.00 94.88 105 ARG A CA 1
ATOM 844 C C . ARG A 1 105 ? -2.855 -0.628 -10.043 1.00 94.88 105 ARG A C 1
ATOM 846 O O . ARG A 1 105 ? -2.661 0.575 -9.848 1.00 94.88 105 ARG A O 1
ATOM 853 N N . ILE A 1 106 ? -1.927 -1.436 -10.547 1.00 97.00 106 ILE A N 1
ATOM 854 C CA . ILE A 1 106 ? -0.603 -0.982 -10.962 1.00 97.00 106 ILE A CA 1
ATOM 855 C C . ILE A 1 106 ? -0.495 -1.128 -12.477 1.00 97.00 106 ILE A C 1
ATOM 857 O O . ILE A 1 106 ? -0.452 -2.232 -13.012 1.00 97.00 106 ILE A O 1
ATOM 861 N N . ILE A 1 107 ? -0.429 0.001 -13.177 1.00 97.38 107 ILE A N 1
ATOM 862 C CA . ILE A 1 107 ? -0.245 0.040 -14.629 1.00 97.38 107 ILE A CA 1
ATOM 863 C C . ILE A 1 107 ? 1.220 0.364 -14.912 1.00 97.38 107 ILE A C 1
ATOM 865 O O . ILE A 1 107 ? 1.709 1.432 -14.541 1.00 97.38 107 ILE A O 1
ATOM 869 N N . VAL A 1 108 ? 1.920 -0.561 -15.570 1.00 97.25 108 VAL A N 1
ATOM 870 C CA . VAL A 1 108 ? 3.345 -0.433 -15.906 1.00 97.25 108 VAL A CA 1
ATOM 871 C C . VAL A 1 108 ? 3.508 -0.196 -17.404 1.00 97.25 108 VAL A C 1
ATOM 873 O O . VAL A 1 108 ? 2.986 -0.951 -18.220 1.00 97.25 108 VAL A O 1
ATOM 876 N N . MET A 1 109 ? 4.259 0.843 -17.764 1.00 97.19 109 MET A N 1
ATOM 877 C CA . MET A 1 109 ? 4.658 1.149 -19.136 1.00 97.19 109 MET A CA 1
ATOM 878 C C . MET A 1 109 ? 6.183 1.243 -19.213 1.00 97.19 109 MET A C 1
ATOM 880 O O . MET A 1 109 ? 6.783 2.231 -18.793 1.00 97.19 109 MET A O 1
ATOM 884 N N . MET A 1 110 ? 6.824 0.213 -19.756 1.00 95.50 110 MET A N 1
ATOM 885 C CA . MET A 1 110 ? 8.268 0.178 -19.998 1.00 95.50 110 MET A CA 1
ATOM 886 C C . MET A 1 110 ? 8.565 -0.553 -21.308 1.00 95.50 110 MET A C 1
ATOM 888 O O . MET A 1 110 ? 7.729 -1.315 -21.785 1.00 95.50 110 MET A O 1
ATOM 892 N N . THR A 1 111 ? 9.735 -0.302 -21.899 1.00 93.06 111 THR A N 1
ATOM 893 C CA . THR A 1 111 ? 10.098 -0.871 -23.211 1.00 93.06 111 THR A CA 1
ATOM 894 C 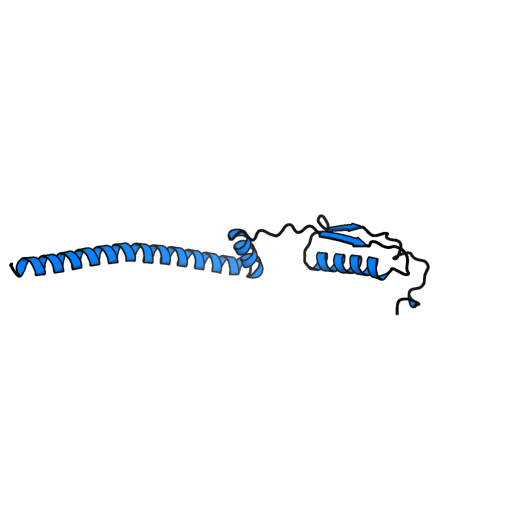C . THR A 1 111 ? 10.342 -2.384 -23.163 1.00 93.06 111 THR A C 1
ATOM 896 O O . THR A 1 111 ? 10.174 -3.041 -24.184 1.00 93.06 111 THR A O 1
ATOM 899 N N . ASP A 1 112 ? 10.701 -2.927 -21.995 1.00 91.31 112 ASP A N 1
ATOM 900 C CA . ASP A 1 112 ? 10.945 -4.361 -21.767 1.00 91.31 112 ASP A CA 1
ATOM 901 C C . ASP A 1 112 ? 12.054 -4.961 -22.656 1.00 91.31 112 ASP A C 1
ATOM 903 O O . ASP A 1 112 ? 12.008 -6.109 -23.086 1.00 91.31 112 ASP A O 1
ATOM 907 N N . ASP A 1 113 ? 13.083 -4.164 -22.955 1.00 91.62 113 ASP A N 1
ATOM 908 C CA . ASP A 1 113 ? 14.225 -4.563 -23.787 1.00 91.62 113 ASP A CA 1
ATOM 909 C C . ASP A 1 113 ? 15.500 -4.846 -22.979 1.00 91.62 113 ASP A C 1
ATOM 911 O O . ASP A 1 113 ? 16.450 -5.423 -23.499 1.00 91.62 113 ASP A O 1
ATOM 915 N N . VAL A 1 114 ? 15.520 -4.480 -21.695 1.00 89.31 114 VAL A N 1
ATOM 916 C CA . VAL A 1 114 ? 16.708 -4.589 -20.839 1.00 89.31 114 VAL A CA 1
ATOM 917 C C . VAL A 1 114 ? 16.932 -6.010 -20.311 1.00 89.31 114 VAL A C 1
ATOM 919 O O . VAL A 1 114 ? 18.071 -6.460 -20.248 1.00 89.31 114 VAL A O 1
ATOM 922 N N . ALA A 1 115 ? 15.873 -6.740 -19.945 1.00 85.81 115 ALA A N 1
ATOM 923 C CA . ALA A 1 115 ? 15.999 -8.059 -19.309 1.00 85.81 115 ALA A CA 1
ATOM 924 C C . ALA A 1 115 ? 16.633 -9.128 -20.222 1.00 85.81 115 ALA A C 1
ATOM 926 O O . ALA A 1 115 ? 17.224 -10.090 -19.732 1.00 85.81 115 ALA A O 1
ATOM 927 N N . PHE A 1 116 ? 16.520 -8.941 -21.538 1.00 85.00 116 PHE A N 1
ATOM 928 C CA . PHE A 1 116 ? 17.012 -9.858 -22.567 1.00 85.00 116 PHE A CA 1
ATOM 929 C C . PHE A 1 116 ? 18.080 -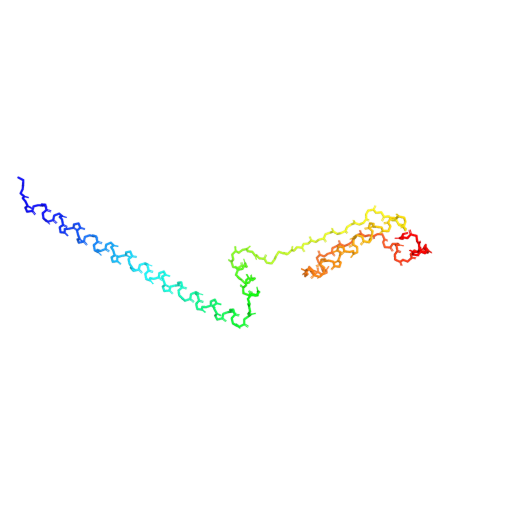9.216 -23.466 1.00 85.00 116 PHE A C 1
ATOM 931 O O . PHE A 1 116 ? 18.363 -9.735 -24.548 1.00 85.00 116 PHE A O 1
ATOM 938 N N . ASP A 1 117 ? 18.662 -8.084 -23.050 1.00 85.12 117 ASP A N 1
ATOM 939 C CA . ASP A 1 117 ? 19.717 -7.426 -23.818 1.00 85.12 117 ASP A CA 1
ATOM 940 C C . ASP A 1 117 ? 20.974 -8.316 -23.872 1.00 85.12 117 ASP A C 1
ATOM 942 O O . ASP A 1 117 ? 21.359 -8.979 -22.910 1.00 85.12 117 ASP A O 1
ATOM 946 N N . SER A 1 118 ? 21.621 -8.338 -25.035 1.00 83.62 118 SER A N 1
ATOM 947 C CA . SER A 1 118 ? 22.862 -9.079 -25.281 1.00 83.62 118 SER A CA 1
ATOM 948 C C . SER A 1 118 ? 24.091 -8.481 -24.587 1.00 83.62 118 SER A C 1
ATOM 950 O O . SER A 1 118 ? 25.134 -9.138 -24.508 1.00 83.62 118 SER A O 1
ATOM 952 N N . LYS A 1 119 ? 24.005 -7.227 -24.122 1.00 79.38 119 LYS A N 1
ATOM 953 C CA . LYS A 1 119 ? 25.099 -6.558 -23.422 1.00 79.38 119 LYS A CA 1
ATOM 954 C C . LYS A 1 119 ? 25.329 -7.212 -22.051 1.00 79.38 119 LYS A C 1
ATOM 956 O O . LYS A 1 119 ? 24.394 -7.395 -21.278 1.00 79.38 119 LYS A O 1
ATOM 961 N N . PRO A 1 120 ? 26.578 -7.575 -21.728 1.00 64.62 120 PRO A N 1
ATOM 962 C CA . PRO A 1 120 ? 26.859 -8.321 -20.514 1.00 64.62 120 PRO A CA 1
ATOM 963 C C . PRO A 1 120 ? 26.826 -7.421 -19.257 1.00 64.62 120 PRO A C 1
ATOM 965 O O . PRO A 1 120 ? 27.170 -6.237 -19.286 1.00 64.62 120 PRO A O 1
ATOM 968 N N . TRP A 1 121 ? 26.399 -8.008 -18.132 1.00 65.06 121 TRP A N 1
ATOM 969 C CA . TRP A 1 121 ? 26.153 -7.371 -16.821 1.00 65.06 121 TRP A CA 1
ATOM 970 C C . TRP A 1 121 ? 27.351 -6.634 -16.201 1.00 65.06 121 TRP A C 1
ATOM 972 O O . TRP A 1 121 ? 27.186 -5.807 -15.309 1.00 65.06 121 TRP A O 1
ATOM 982 N N . ASN A 1 122 ? 28.560 -6.893 -16.689 1.00 65.12 122 ASN A N 1
ATOM 983 C CA . ASN A 1 122 ? 29.827 -6.325 -16.222 1.00 65.12 122 ASN A CA 1
ATOM 984 C C . ASN A 1 122 ? 30.041 -4.840 -16.577 1.00 65.12 122 ASN A C 1
ATOM 986 O O . ASN A 1 122 ? 31.117 -4.319 -16.311 1.00 65.12 122 ASN A O 1
ATOM 990 N N . ILE A 1 123 ? 29.052 -4.167 -17.171 1.00 60.91 123 ILE A N 1
ATOM 991 C CA . ILE A 1 123 ? 29.109 -2.735 -17.518 1.00 60.91 123 ILE A CA 1
ATOM 992 C C . ILE A 1 123 ? 28.292 -1.876 -16.521 1.00 60.91 123 ILE A C 1
ATOM 994 O O . ILE A 1 123 ? 28.369 -0.653 -16.558 1.00 60.91 123 ILE A O 1
ATOM 998 N N . ILE A 1 124 ? 27.518 -2.493 -15.615 1.00 58.75 124 ILE A N 1
ATOM 999 C CA . ILE A 1 124 ? 26.622 -1.792 -14.667 1.00 58.75 124 ILE A CA 1
ATOM 1000 C C . ILE A 1 124 ? 27.226 -1.692 -13.243 1.00 58.75 124 ILE A C 1
ATOM 1002 O O . ILE A 1 124 ? 26.527 -1.327 -12.301 1.00 58.75 124 ILE A O 1
ATOM 1006 N N . MET A 1 125 ? 28.516 -2.009 -13.066 1.00 44.50 125 MET A N 1
ATOM 1007 C CA . MET A 1 125 ? 29.265 -1.750 -11.823 1.00 44.50 125 MET A CA 1
ATOM 1008 C C . MET A 1 125 ? 30.353 -0.707 -12.039 1.00 44.50 125 MET A C 1
ATOM 1010 O O . MET A 1 125 ? 31.075 -0.829 -13.053 1.00 44.50 125 MET A O 1
#

Organism: Schizaphis graminum (NCBI:txid13262)

Foldseek 3Di:
DDPVVVVVVVVVVVVVVVVVCVVVVVVVVVVVVVVVVVVVVLVVCCVPPNDPVSVQVVCVVVVVDDPLDAEEQEQPDDDPVSVVSVVVSVVVVVVCVVVPNDPVRYHYYDPPANVPDPDDPVVVD

pLDDT: mean 82.2, std 14.14, range [44.5, 97.38]

Sequence (125 aa):
WSFKNILHFFFFTKMLNNNLIKRKSVWIYCLLCVLCVLLIFAIVKVIIVGPSDFIDECLELVGGGTKQTWVFLVAGSKGWDNYRHQADVSHAYQTLLNNGIPVDRIIVMMTDDVAFDSKPWNIIM

InterPro domains:
  IPR001096 Peptidase C13, legumain [PF01650] (69-118)
  IPR001096 Peptidase C13, legumain [PR00776] (70-94)
  IPR001096 Peptidase C13, legumain [PR00776] (95-124)
  IPR001096 Peptidase C13, legumain [PTHR12000] (55-118)

Secondary structure (DSSP, 8-state):
--HHHHHHHHHHHHHHHHHHHHHHHHHHHHHHHHHHHHHHHHHHHHHHH-HHHHHHHHHHHTT-------EEEE----SGGGHHHHHHHHHHHHHHHHTT--GGGEEEE----STT-SS-GGG--

Radius of gyration: 33.67 Å; chains: 1; bounding box: 70×58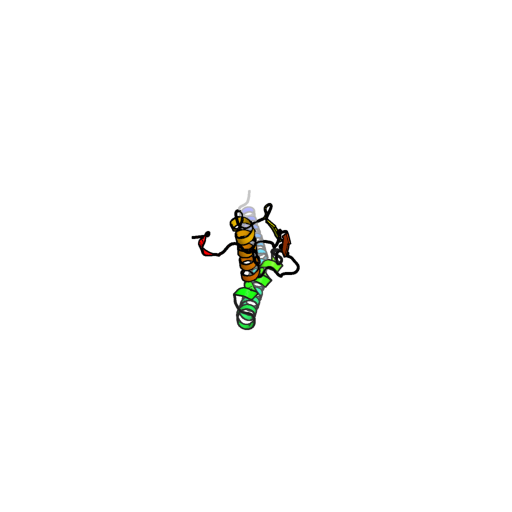×79 Å